Protein AF-A0A9E5YLW3-F1 (afdb_monomer_lite)

Foldseek 3Di:
DDDDDDDDDDDDDDDDDDDDDDDDDDDDDPDDDDDDDPDPPQVQPLDDAKDWAQQDDDPNWTWIWIQGSVQQWIKIKTADPDPDDPVVLVVRVVVLVVQVVCAQPFDDRPPPPATEHEPDDAFQSDFDWDDDPVHTMTMGIGARHWGAGPRYTYGYGDNDHPPDDPD

Sequence (167 aa):
MSKFLGILLTTLLIMLSATARAHPPEKCECQCVDEIEHGPTTPTGEVRGDVTIQFTRYNNKDVELVYNANSGRVSLRVPSEGVLGNTELRFLVSLVQKIVDAGDAKFPLADTGYTIAFQGGYPLWGPTTSLLHDGTFQELMFGERVELTDRTFVVFGGDEPPPFSWY

Secondary structure (DSSP, 8-state):
-----------------------PPPP---------------------S-EEEEEEEETTEEEEEEEETTTTEEEEEEEESSS--HHHHHHHHHHHHHHHHHTTS-EEETTTTEEEEEEESBPP--EEEEEETTEEEEEEEEESEEEEETTEEEEE-BSS--S----

pLDDT: mean 70.32, std 20.63, range [33.41, 93.81]

Structure (mmCIF, N/CA/C/O backbone):
data_AF-A0A9E5YLW3-F1
#
_entry.id   AF-A0A9E5YLW3-F1
#
loop_
_atom_site.group_PDB
_atom_site.id
_atom_site.type_symbol
_atom_site.label_atom_id
_atom_site.label_alt_id
_atom_site.label_comp_id
_atom_site.label_asym_id
_atom_site.label_entity_id
_atom_site.label_seq_id
_atom_site.pdbx_PDB_ins_code
_atom_site.Cartn_x
_atom_site.Cartn_y
_atom_site.Cartn_z
_atom_site.occupancy
_atom_site.B_iso_or_equiv
_atom_site.auth_seq_id
_atom_site.auth_comp_id
_atom_site.auth_asym_id
_atom_site.auth_atom_id
_atom_site.pdbx_PDB_model_num
ATOM 1 N N . MET A 1 1 ? -14.355 -42.449 70.974 1.00 38.78 1 MET A N 1
ATOM 2 C CA . MET A 1 1 ? -14.999 -41.163 70.627 1.00 38.78 1 MET A CA 1
ATOM 3 C C . MET A 1 1 ? -15.356 -41.212 69.142 1.00 38.78 1 MET A C 1
ATOM 5 O O . MET A 1 1 ? -14.510 -41.668 68.392 1.00 38.78 1 MET A O 1
ATOM 9 N N . SER A 1 2 ? -16.602 -40.840 68.794 1.00 40.41 2 SER A N 1
ATOM 10 C CA . SER A 1 2 ? -17.275 -40.811 67.461 1.00 40.41 2 SER A CA 1
ATOM 11 C C . SER A 1 2 ? -17.289 -42.126 66.652 1.00 40.41 2 SER A C 1
ATOM 13 O O . SER A 1 2 ? -16.259 -42.505 66.124 1.00 40.41 2 SER A O 1
ATOM 15 N N . LYS A 1 3 ? -18.323 -42.985 66.565 1.00 42.16 3 LYS A N 1
ATOM 16 C CA . LYS A 1 3 ? -19.797 -42.917 66.370 1.00 42.16 3 LYS A CA 1
ATOM 17 C C . LYS A 1 3 ? -20.296 -42.545 64.945 1.00 42.16 3 LYS A C 1
ATOM 19 O O . LYS A 1 3 ? -20.281 -41.379 64.585 1.00 42.16 3 LYS A O 1
ATOM 24 N N . PHE A 1 4 ? -20.885 -43.576 64.304 1.00 43.06 4 PHE A N 1
ATOM 25 C CA . PHE A 1 4 ? -22.094 -43.645 63.444 1.00 43.06 4 PHE A CA 1
ATOM 26 C C . PHE A 1 4 ? -22.039 -43.566 61.892 1.00 43.06 4 PHE A C 1
ATOM 28 O O . PHE A 1 4 ? -21.614 -42.564 61.345 1.00 43.06 4 PHE A O 1
ATOM 35 N N . LEU A 1 5 ? -22.604 -44.636 61.269 1.00 41.75 5 LEU A N 1
ATOM 36 C CA . LEU A 1 5 ? -23.613 -44.707 60.168 1.00 41.75 5 LEU A CA 1
ATOM 37 C C . LEU A 1 5 ? -23.360 -43.880 58.882 1.00 41.75 5 LEU A C 1
ATOM 39 O O . LEU A 1 5 ? -23.116 -42.694 58.971 1.00 41.75 5 LEU A O 1
ATOM 43 N N . GLY A 1 6 ? -23.509 -44.334 57.635 1.00 35.66 6 GLY A N 1
ATOM 44 C CA . GLY A 1 6 ? -24.231 -45.445 57.020 1.00 35.66 6 GLY A CA 1
ATOM 45 C C . GLY A 1 6 ? -24.855 -44.967 55.685 1.00 35.66 6 GLY A C 1
ATOM 46 O O . GLY A 1 6 ? -25.192 -43.797 55.555 1.00 35.66 6 GLY A O 1
ATOM 47 N N . ILE A 1 7 ? -25.127 -45.928 54.791 1.00 46.91 7 ILE A N 1
ATOM 48 C CA . ILE A 1 7 ? -26.174 -45.949 53.739 1.00 46.91 7 ILE A CA 1
ATOM 49 C C . ILE A 1 7 ? -25.899 -45.291 52.354 1.00 46.91 7 ILE A C 1
ATOM 51 O O . ILE A 1 7 ? -25.444 -44.161 52.243 1.00 46.91 7 ILE A O 1
ATOM 55 N N . LEU A 1 8 ? -26.359 -46.046 51.335 1.00 43.16 8 LEU A N 1
ATOM 56 C CA . LEU A 1 8 ? -26.882 -45.716 49.990 1.00 43.16 8 LEU A CA 1
ATOM 57 C C . LEU A 1 8 ? -25.926 -45.907 48.793 1.00 43.16 8 LEU A C 1
ATOM 59 O O . LEU A 1 8 ? -24.946 -45.193 48.646 1.00 43.16 8 LEU A O 1
ATOM 63 N N . LEU A 1 9 ? -26.107 -46.961 47.969 1.00 38.31 9 LEU A N 1
ATOM 64 C CA . LEU A 1 9 ? -27.042 -47.035 46.814 1.00 38.31 9 LEU A CA 1
ATOM 65 C C . LEU A 1 9 ? -26.874 -45.798 45.909 1.00 38.31 9 LEU A C 1
ATOM 67 O O . LEU A 1 9 ? -27.098 -44.682 46.347 1.00 38.31 9 LEU A O 1
ATOM 71 N N . THR A 1 10 ? -26.575 -45.880 44.612 1.00 47.38 10 THR A N 1
ATOM 72 C CA . THR A 1 10 ? -27.428 -46.484 43.578 1.00 47.38 10 THR A CA 1
ATOM 73 C C . THR A 1 10 ? -26.679 -46.382 42.240 1.00 47.38 10 THR A C 1
ATOM 75 O O . THR A 1 10 ? -26.256 -45.290 41.868 1.00 47.38 10 THR A O 1
ATOM 78 N N . THR A 1 11 ? -26.556 -47.456 41.463 1.00 50.78 11 THR A N 1
ATOM 79 C CA . THR A 1 11 ? -26.372 -47.322 40.005 1.00 50.78 11 THR A CA 1
ATOM 80 C C . THR A 1 11 ? -27.331 -48.294 39.334 1.00 50.78 11 THR A C 1
ATOM 82 O O . THR A 1 11 ? -27.074 -49.484 39.185 1.00 50.78 11 THR A O 1
ATOM 85 N N . LEU A 1 12 ? -28.514 -47.740 39.078 1.00 43.94 12 LEU A N 1
ATOM 86 C CA . LEU A 1 12 ? -29.665 -48.275 38.359 1.00 43.94 12 LEU A CA 1
ATOM 87 C C . LEU A 1 12 ? -29.223 -48.631 36.919 1.00 43.94 12 LEU A C 1
ATOM 89 O O . LEU A 1 12 ? -28.610 -47.800 36.261 1.00 43.94 12 LEU A O 1
ATOM 93 N N . LEU A 1 13 ? -29.227 -49.897 36.497 1.00 41.25 13 LEU A N 1
ATOM 94 C CA . LEU A 1 13 ? -30.329 -50.698 35.941 1.00 41.25 13 LEU A CA 1
ATOM 95 C C . LEU A 1 13 ? -30.922 -50.183 34.602 1.00 41.25 13 LEU A C 1
ATOM 97 O O . LEU A 1 13 ? -31.478 -49.094 34.540 1.00 41.25 13 LEU A O 1
ATOM 101 N N . ILE A 1 14 ? -30.941 -51.113 33.629 1.00 46.16 14 ILE A N 1
ATOM 102 C CA . ILE A 1 14 ? -31.970 -51.356 32.589 1.00 46.16 14 ILE A CA 1
ATOM 103 C C . ILE A 1 14 ? -31.701 -50.821 31.167 1.00 46.16 14 ILE A C 1
ATOM 105 O O . ILE A 1 14 ? -31.934 -49.664 30.850 1.00 46.16 14 ILE A O 1
ATOM 109 N N . MET A 1 15 ? -31.275 -51.772 30.318 1.00 37.31 15 MET A N 1
ATOM 110 C CA . MET A 1 15 ? -31.923 -52.255 29.079 1.00 37.31 15 MET A CA 1
ATOM 111 C C . MET A 1 15 ? -32.583 -51.234 28.132 1.00 37.31 15 MET A C 1
ATOM 113 O O . MET A 1 15 ? -33.511 -50.543 28.526 1.00 37.31 15 MET A O 1
ATOM 117 N N . LEU A 1 16 ? -32.310 -51.350 26.826 1.00 43.78 16 LEU A N 1
ATOM 118 C CA . LEU A 1 16 ? -33.276 -51.953 25.891 1.00 43.78 16 LEU A CA 1
ATOM 119 C C . LEU A 1 16 ? -32.672 -52.155 24.489 1.00 43.78 16 LEU A C 1
ATOM 121 O O . LEU A 1 16 ? -31.980 -51.302 23.944 1.00 43.78 16 LEU A O 1
ATOM 125 N N . SER A 1 17 ? -32.985 -53.318 23.929 1.00 44.12 17 SER A N 1
ATOM 126 C CA . SER A 1 17 ? -32.663 -53.828 22.599 1.00 44.12 17 SER A CA 1
ATOM 127 C C . SER A 1 17 ? -33.247 -52.995 21.453 1.00 44.12 17 SER A C 1
ATOM 129 O O . SER A 1 17 ? -34.388 -52.550 21.544 1.00 44.12 17 SER A O 1
ATOM 131 N N . ALA A 1 18 ? -32.556 -52.940 20.310 1.00 39.25 18 ALA A N 1
ATOM 132 C CA . ALA A 1 18 ? -33.219 -52.791 19.014 1.00 39.25 18 ALA A CA 1
ATOM 133 C C . ALA A 1 18 ? -32.400 -53.434 17.886 1.00 39.25 18 ALA A C 1
ATOM 135 O O . ALA A 1 18 ? -31.252 -53.095 17.617 1.00 39.25 18 ALA A O 1
ATOM 136 N N . THR A 1 19 ? -33.037 -54.410 17.255 1.00 46.84 19 THR A N 1
ATOM 137 C CA . THR A 1 19 ? -32.599 -55.223 16.126 1.00 46.84 19 THR A CA 1
ATOM 138 C C . THR A 1 19 ? -32.592 -54.383 14.846 1.00 46.84 19 THR A C 1
ATOM 140 O O . THR A 1 19 ? -33.643 -53.887 14.447 1.00 46.84 19 THR A O 1
ATOM 143 N N . ALA A 1 20 ? -31.453 -54.264 14.159 1.00 40.12 20 ALA A N 1
ATOM 144 C CA . ALA A 1 20 ? -31.408 -53.724 12.800 1.00 40.12 20 ALA A CA 1
ATOM 145 C C . ALA A 1 20 ? -31.105 -54.852 11.805 1.00 40.12 20 ALA A C 1
ATOM 147 O O . ALA A 1 20 ? -30.048 -55.480 11.819 1.00 40.12 20 ALA A O 1
ATOM 148 N N . ARG A 1 21 ? -32.119 -55.131 10.988 1.00 42.62 21 ARG A N 1
ATOM 149 C CA . ARG A 1 21 ? -32.190 -56.107 9.899 1.00 42.62 21 ARG A CA 1
ATOM 150 C C . ARG A 1 21 ? -31.196 -55.725 8.797 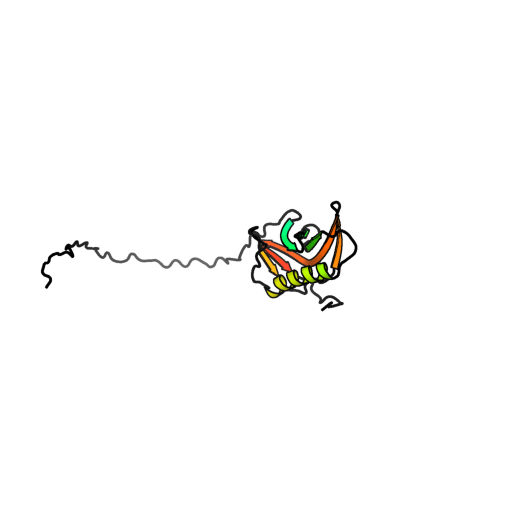1.00 42.62 21 ARG A C 1
ATOM 152 O O . ARG A 1 21 ? -31.266 -54.617 8.279 1.00 42.62 21 ARG A O 1
ATOM 159 N N . ALA A 1 22 ? -30.324 -56.651 8.407 1.00 41.91 22 ALA A N 1
ATOM 160 C CA . ALA A 1 22 ? -29.531 -56.534 7.189 1.00 41.91 22 ALA A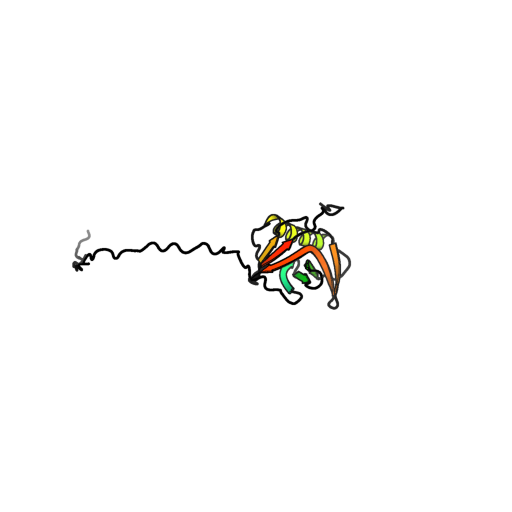 CA 1
ATOM 161 C C . ALA A 1 22 ? -30.412 -56.850 5.965 1.00 41.91 22 ALA A C 1
ATOM 163 O O . ALA A 1 22 ? -31.004 -57.928 5.895 1.00 41.91 22 ALA A O 1
ATOM 164 N N . HIS A 1 23 ? -30.487 -55.918 5.014 1.00 43.53 23 HIS A N 1
ATOM 165 C CA . HIS A 1 23 ? -30.934 -56.154 3.637 1.00 43.53 23 HIS A CA 1
ATOM 166 C C . HIS A 1 23 ? -29.724 -55.992 2.688 1.00 43.53 23 HIS A C 1
ATOM 168 O O . HIS A 1 23 ? -28.854 -55.169 2.974 1.00 43.53 23 HIS A O 1
ATOM 174 N N . PRO A 1 24 ? -29.625 -56.800 1.613 1.00 47.56 24 PRO A N 1
ATOM 175 C CA . PRO A 1 24 ? -28.446 -56.889 0.744 1.00 47.56 24 PRO A CA 1
ATOM 176 C C . PRO A 1 24 ? -28.370 -55.753 -0.301 1.00 47.56 24 PRO A C 1
ATOM 178 O O . PRO A 1 24 ? -29.369 -55.071 -0.523 1.00 47.56 24 PRO A O 1
ATOM 181 N N . PRO A 1 25 ? -27.195 -55.547 -0.937 1.00 46.03 25 PRO A N 1
ATOM 182 C CA . PRO A 1 25 ? -26.890 -54.344 -1.711 1.00 46.03 25 PRO A CA 1
ATOM 183 C C . PRO A 1 25 ? -27.557 -54.328 -3.092 1.00 46.03 25 PRO A C 1
ATOM 185 O O . PRO A 1 25 ? -27.465 -55.294 -3.853 1.00 46.03 25 PRO A O 1
ATOM 188 N N . GLU A 1 26 ? -28.170 -53.195 -3.438 1.00 47.12 26 GLU A N 1
ATOM 189 C CA . GLU A 1 26 ? -28.489 -52.852 -4.823 1.00 47.12 26 GLU A CA 1
ATOM 190 C C . GLU A 1 26 ? -27.206 -52.480 -5.575 1.00 47.12 26 GLU A C 1
ATOM 192 O O . GLU A 1 26 ? -26.294 -51.841 -5.048 1.00 47.12 26 GLU A O 1
ATOM 197 N N . LYS A 1 27 ? -27.129 -52.954 -6.818 1.00 42.22 27 LYS A N 1
ATOM 198 C CA . LYS A 1 27 ? -26.031 -52.734 -7.756 1.00 42.22 27 LYS A CA 1
ATOM 199 C C . LYS A 1 27 ? -25.816 -51.233 -7.980 1.00 42.22 27 LYS A C 1
ATOM 201 O O . LYS A 1 27 ? -26.680 -50.579 -8.551 1.00 42.22 27 LYS A O 1
ATOM 206 N N . CYS A 1 28 ? -24.638 -50.719 -7.631 1.00 36.22 28 CYS A N 1
ATOM 207 C CA . CYS A 1 28 ? -24.139 -49.482 -8.223 1.00 36.22 28 CYS A CA 1
ATOM 208 C C . CYS A 1 28 ? -23.582 -49.817 -9.610 1.00 36.22 28 CYS A C 1
ATOM 210 O O . CYS A 1 28 ? -22.495 -50.383 -9.729 1.00 36.22 28 CYS A O 1
ATOM 212 N N . GLU A 1 29 ? -24.342 -49.507 -10.657 1.00 41.47 29 GLU A N 1
ATOM 213 C CA . GLU A 1 29 ? -23.795 -49.392 -12.005 1.00 41.47 29 GLU A CA 1
ATOM 214 C C . GLU A 1 29 ? -22.787 -48.236 -12.012 1.00 41.47 29 GLU A C 1
ATOM 216 O O . GLU A 1 29 ? -23.129 -47.085 -11.740 1.00 41.47 29 GLU A O 1
ATOM 221 N N . CYS A 1 30 ? -21.518 -48.547 -12.277 1.00 33.41 30 CYS A N 1
ATOM 222 C CA . CYS A 1 30 ? -20.503 -47.544 -12.565 1.00 33.41 30 CYS A CA 1
ATOM 223 C C . CYS A 1 30 ? -20.832 -46.917 -13.920 1.00 33.41 30 CYS A C 1
ATOM 225 O O . CYS A 1 30 ? -20.509 -47.478 -14.966 1.00 33.41 30 CYS A O 1
ATOM 227 N N . GLN A 1 31 ? -21.491 -45.764 -13.898 1.00 37.53 31 GLN A N 1
ATOM 228 C CA . GLN A 1 31 ? -21.606 -44.912 -15.068 1.00 37.53 31 GLN A CA 1
ATOM 229 C C . GLN A 1 31 ? -20.366 -44.015 -15.102 1.00 37.53 31 GLN A C 1
ATOM 231 O O . GLN A 1 31 ? -20.169 -43.176 -14.224 1.00 37.53 31 GLN A O 1
ATOM 236 N N . CYS A 1 32 ? -19.492 -44.252 -16.081 1.00 33.66 32 CYS A N 1
ATOM 237 C CA . CYS A 1 32 ? -18.403 -43.346 -16.419 1.00 33.66 32 CYS A CA 1
ATOM 238 C C . CYS A 1 32 ? -19.034 -42.019 -16.848 1.00 33.66 32 CYS A C 1
ATOM 240 O O . CYS A 1 32 ? -19.696 -41.966 -17.883 1.00 33.66 32 CYS A O 1
ATOM 242 N N . VAL A 1 33 ? -18.895 -40.980 -16.025 1.00 43.62 33 VAL A N 1
ATOM 243 C CA . VAL A 1 33 ? -19.236 -39.617 -16.427 1.00 43.62 33 VAL A CA 1
ATOM 244 C C . VAL A 1 33 ? -17.967 -39.017 -17.000 1.00 43.62 33 VAL A C 1
ATOM 246 O O . VAL A 1 33 ? -16.952 -38.940 -16.306 1.00 43.62 33 VAL A O 1
ATOM 249 N N . ASP A 1 34 ? -18.038 -38.678 -18.281 1.00 41.31 34 ASP A N 1
ATOM 250 C CA . ASP A 1 34 ? -16.959 -38.058 -19.026 1.00 41.31 34 ASP A CA 1
ATOM 251 C C . ASP A 1 34 ? -16.454 -36.790 -18.330 1.00 41.31 34 ASP A C 1
ATOM 253 O O . ASP A 1 34 ? -17.202 -35.965 -17.799 1.00 41.31 34 ASP A O 1
ATOM 257 N N . GLU A 1 35 ? -15.135 -36.690 -18.356 1.00 46.50 35 GLU A N 1
ATOM 258 C CA . GLU A 1 35 ? -14.287 -35.580 -17.972 1.00 46.50 35 GLU A CA 1
ATOM 259 C C . GLU A 1 35 ? -14.758 -34.289 -18.665 1.00 46.50 35 GLU A C 1
ATOM 261 O O . GLU A 1 35 ? -14.492 -34.056 -19.842 1.00 46.50 35 GLU A O 1
ATOM 266 N N . ILE A 1 36 ? -15.490 -33.440 -17.938 1.00 48.50 36 ILE A N 1
ATOM 267 C CA . ILE A 1 36 ? -15.649 -32.031 -18.304 1.00 48.50 36 ILE A CA 1
ATOM 268 C C . ILE A 1 36 ? -14.704 -31.247 -17.405 1.00 48.50 36 ILE A C 1
ATOM 270 O O . ILE A 1 36 ? -14.915 -31.129 -16.192 1.00 48.50 36 ILE A O 1
ATOM 274 N N . GLU A 1 37 ? -13.637 -30.766 -18.039 1.00 40.78 37 GLU A N 1
ATOM 275 C CA . GLU A 1 37 ? -12.611 -29.883 -17.504 1.00 40.78 37 GLU A CA 1
ATOM 276 C C . GLU A 1 37 ? -13.222 -28.822 -16.579 1.00 40.78 37 GLU A C 1
ATOM 278 O O . GLU A 1 37 ? -13.826 -27.840 -17.012 1.00 40.78 37 GLU A O 1
ATOM 283 N N . HIS A 1 38 ? -13.041 -29.014 -15.273 1.00 38.78 38 HIS A N 1
ATOM 284 C CA . HIS A 1 38 ? -13.189 -27.946 -14.297 1.00 38.78 38 HIS A CA 1
ATOM 285 C C . HIS A 1 38 ? -11.983 -27.016 -14.440 1.00 38.78 38 HIS A C 1
ATOM 287 O O . HIS A 1 38 ? -11.029 -27.082 -13.666 1.00 38.78 38 HIS A O 1
ATOM 293 N N . GLY A 1 39 ? -12.021 -26.134 -15.438 1.00 40.62 39 GLY A N 1
ATOM 294 C CA . GLY A 1 39 ? -11.268 -24.894 -15.340 1.00 40.62 39 GLY A CA 1
ATOM 295 C C . GLY A 1 39 ? -11.800 -24.127 -14.124 1.00 40.62 39 GLY A C 1
ATOM 296 O O . GLY A 1 39 ? -13.021 -23.988 -13.998 1.00 40.62 39 GLY A O 1
ATOM 297 N N . PRO A 1 40 ? -10.956 -23.648 -13.195 1.00 41.59 40 PRO A N 1
ATOM 298 C CA . PRO A 1 40 ? -11.425 -22.737 -12.168 1.00 41.59 40 PRO A CA 1
ATOM 299 C C . PRO A 1 40 ? -11.841 -21.438 -12.863 1.00 41.59 40 PRO A C 1
ATOM 301 O O . PRO A 1 40 ? -11.021 -20.564 -13.132 1.00 41.59 40 PRO A O 1
ATOM 304 N N . THR A 1 41 ? -13.127 -21.302 -13.180 1.00 44.34 41 THR A N 1
ATOM 305 C CA . THR A 1 41 ? -13.735 -19.996 -13.436 1.00 44.34 41 THR A CA 1
ATOM 306 C C . THR A 1 41 ? -13.751 -19.257 -12.106 1.00 44.34 41 THR A C 1
ATOM 308 O O . THR A 1 41 ? -14.733 -19.286 -11.367 1.00 44.34 41 THR A O 1
ATOM 311 N N . THR A 1 42 ? -12.617 -18.647 -11.764 1.00 41.47 42 THR A N 1
ATOM 312 C CA . THR A 1 42 ? -12.553 -17.611 -10.740 1.00 41.47 42 THR A CA 1
ATOM 313 C C . THR A 1 42 ? -13.538 -16.525 -11.168 1.00 41.47 42 THR A C 1
ATOM 315 O O . THR A 1 42 ? -13.395 -16.000 -12.275 1.00 41.47 42 THR A O 1
ATOM 318 N N . PRO A 1 43 ? -14.556 -16.181 -10.365 1.00 39.78 43 PRO A N 1
ATOM 319 C CA . PRO A 1 43 ? -15.336 -14.988 -10.626 1.00 39.78 43 PRO A CA 1
ATOM 320 C C . PRO A 1 43 ? -14.415 -13.784 -10.398 1.00 39.78 43 PRO A C 1
ATOM 322 O O . PRO A 1 43 ? -14.263 -13.293 -9.283 1.00 39.78 43 PRO A O 1
ATOM 325 N N . THR A 1 44 ? -13.753 -13.322 -11.458 1.00 45.69 44 THR A N 1
ATOM 326 C CA . THR A 1 44 ? -13.010 -12.061 -11.461 1.00 45.69 44 THR A CA 1
ATOM 327 C C . THR A 1 44 ? -14.046 -10.938 -11.442 1.00 45.69 44 THR A C 1
ATOM 329 O O . THR A 1 44 ? -14.474 -10.428 -12.476 1.00 45.69 44 THR A O 1
ATOM 332 N N . GLY A 1 45 ? -14.562 -10.624 -10.254 1.00 47.59 45 GLY A N 1
ATOM 333 C CA . GLY A 1 45 ? -15.450 -9.490 -10.050 1.00 47.59 45 GLY A CA 1
ATOM 334 C C . GLY A 1 45 ? -14.678 -8.202 -10.306 1.00 47.59 45 GLY A C 1
ATOM 335 O O . GLY A 1 45 ? -13.927 -7.751 -9.449 1.00 47.59 45 GLY A O 1
ATOM 336 N N . GLU A 1 46 ? -14.845 -7.620 -11.491 1.00 47.88 46 GLU A N 1
ATOM 337 C CA . GLU A 1 46 ? -14.258 -6.331 -11.853 1.00 47.88 46 GLU A CA 1
ATOM 338 C C . GLU A 1 46 ? -14.778 -5.249 -10.889 1.00 47.88 46 GLU A C 1
ATOM 340 O O . GLU A 1 46 ? -15.949 -4.857 -10.925 1.00 47.88 46 GLU A O 1
ATOM 345 N N . VAL A 1 47 ? -13.923 -4.784 -9.978 1.00 54.88 47 VAL A N 1
ATOM 346 C CA . VAL A 1 47 ? -14.277 -3.702 -9.059 1.00 54.88 47 VAL A CA 1
ATOM 347 C C . VAL A 1 47 ? -14.252 -2.383 -9.813 1.00 54.88 47 VAL A C 1
ATOM 349 O O . VAL A 1 47 ? -13.208 -1.880 -10.217 1.00 54.88 47 VAL A O 1
ATOM 352 N N . ARG A 1 48 ? -15.446 -1.823 -10.019 1.00 55.75 48 ARG A N 1
ATOM 353 C CA . ARG A 1 48 ? -15.644 -0.543 -10.698 1.00 55.75 48 ARG A CA 1
ATOM 354 C C . ARG A 1 48 ? -15.437 0.610 -9.723 1.00 55.75 48 ARG A C 1
ATOM 356 O O . ARG A 1 48 ? -16.402 1.126 -9.165 1.00 55.75 48 ARG A O 1
ATOM 363 N N . GLY A 1 49 ? -14.185 1.012 -9.538 1.00 76.12 49 GLY A N 1
ATOM 364 C CA . GLY A 1 49 ? -13.833 2.262 -8.865 1.00 76.12 49 GLY A CA 1
ATOM 365 C C . GLY A 1 49 ? -12.732 2.128 -7.824 1.00 76.12 49 GLY A C 1
ATOM 366 O O . GLY A 1 49 ? -12.308 1.031 -7.465 1.00 76.12 49 GLY A O 1
ATOM 367 N N . ASP A 1 50 ? -12.272 3.284 -7.357 1.00 86.25 50 ASP A N 1
ATOM 368 C CA . ASP A 1 50 ? -11.237 3.377 -6.336 1.00 86.25 50 ASP A CA 1
ATOM 369 C C . ASP A 1 50 ? -11.729 2.782 -5.010 1.00 86.25 50 ASP A C 1
ATOM 371 O O . ASP A 1 50 ? -12.890 2.947 -4.621 1.00 86.25 50 ASP A O 1
ATOM 375 N N . VAL A 1 51 ? -10.834 2.105 -4.293 1.00 88.44 51 VAL A N 1
ATOM 376 C CA . VAL A 1 51 ? -11.117 1.538 -2.971 1.00 88.44 51 VAL A CA 1
ATOM 377 C C . VAL A 1 51 ? -10.157 2.142 -1.959 1.00 88.44 51 VAL A C 1
ATOM 379 O O . VAL A 1 51 ? -8.955 2.196 -2.190 1.00 88.44 51 VAL A O 1
ATOM 382 N N . THR A 1 52 ? -10.680 2.606 -0.827 1.00 90.81 52 THR A N 1
ATOM 383 C CA . THR A 1 52 ? -9.881 3.126 0.290 1.00 90.81 52 THR A CA 1
ATOM 384 C C . THR A 1 52 ? -10.269 2.388 1.561 1.00 90.81 52 THR A C 1
ATOM 386 O O . THR A 1 52 ? -11.448 2.320 1.910 1.00 90.81 52 THR A O 1
ATOM 389 N N . ILE A 1 53 ? -9.280 1.807 2.235 1.00 90.75 53 ILE A N 1
ATOM 390 C CA . ILE A 1 53 ? -9.461 0.991 3.435 1.00 90.75 53 ILE A CA 1
ATOM 391 C C . ILE A 1 53 ? -8.559 1.540 4.527 1.00 90.75 53 ILE A C 1
ATOM 393 O O . ILE A 1 53 ? -7.346 1.617 4.349 1.00 90.75 53 ILE A O 1
ATOM 397 N N . GLN A 1 54 ? -9.130 1.862 5.686 1.00 91.38 54 GLN A N 1
ATOM 398 C CA . GLN A 1 54 ? -8.332 2.146 6.873 1.00 91.38 54 GLN A CA 1
ATOM 399 C C . GLN A 1 54 ? -7.620 0.861 7.305 1.00 91.38 54 GLN A C 1
ATOM 401 O O . GLN A 1 54 ? -8.247 -0.098 7.755 1.00 91.38 54 GLN A O 1
ATOM 406 N N . PHE A 1 55 ? -6.303 0.838 7.139 1.00 90.62 55 PHE A N 1
ATOM 407 C CA . PHE A 1 55 ? -5.488 -0.346 7.355 1.00 90.62 55 PHE A CA 1
ATOM 408 C C . PHE A 1 55 ? -4.934 -0.414 8.778 1.00 90.62 55 PHE A C 1
ATOM 410 O O . PHE A 1 55 ? -4.946 -1.466 9.412 1.00 90.62 55 PHE A O 1
ATOM 417 N N . THR A 1 56 ? -4.427 0.701 9.298 1.00 91.88 56 THR A N 1
ATOM 418 C CA . THR A 1 56 ? -3.897 0.773 10.664 1.00 91.88 56 THR A CA 1
ATOM 419 C C . THR A 1 56 ? -3.826 2.225 11.137 1.00 91.88 56 THR A C 1
ATOM 421 O O . THR A 1 56 ? -4.328 3.127 10.465 1.00 91.88 56 THR A O 1
ATOM 424 N N . ARG A 1 57 ? -3.216 2.473 12.299 1.00 91.31 57 ARG A N 1
ATOM 425 C CA . ARG A 1 57 ? -2.921 3.822 12.794 1.00 91.31 57 ARG A CA 1
ATOM 426 C C . ARG A 1 57 ? -1.443 3.973 13.129 1.00 91.31 57 ARG A C 1
ATOM 428 O O . ARG A 1 57 ? -0.825 3.061 13.672 1.00 91.31 57 ARG A O 1
ATOM 435 N N . TYR A 1 58 ? -0.905 5.158 12.871 1.00 88.44 58 TYR A N 1
ATOM 436 C CA . TYR A 1 58 ? 0.450 5.561 13.240 1.00 88.44 58 TYR A CA 1
ATOM 437 C C . TYR A 1 58 ? 0.423 6.978 13.810 1.00 88.44 58 TYR A C 1
ATOM 439 O O . TYR A 1 58 ? -0.075 7.890 13.159 1.00 88.44 58 TYR A O 1
ATOM 447 N N . ASN A 1 59 ? 0.924 7.181 15.033 1.00 89.00 59 ASN A N 1
ATOM 448 C CA . ASN A 1 59 ? 0.906 8.484 15.718 1.00 89.00 59 ASN A CA 1
ATOM 449 C C . ASN A 1 59 ? -0.475 9.178 15.696 1.00 89.00 59 ASN A C 1
ATOM 451 O O . ASN A 1 59 ? -0.575 10.364 15.395 1.00 89.00 59 ASN A O 1
ATOM 455 N N . ASN A 1 60 ? -1.543 8.428 15.998 1.00 87.81 60 ASN A N 1
ATOM 456 C CA . ASN A 1 60 ? -2.947 8.873 15.948 1.00 87.81 60 ASN A CA 1
ATOM 457 C C . ASN A 1 60 ? -3.459 9.303 14.564 1.00 87.81 60 ASN A C 1
ATOM 459 O O . ASN A 1 60 ? -4.531 9.898 14.467 1.00 87.81 60 ASN A O 1
ATOM 463 N N . LYS A 1 61 ? -2.733 8.973 13.497 1.00 88.44 61 LYS A N 1
ATOM 464 C CA . LYS A 1 61 ? -3.148 9.200 12.116 1.00 88.44 61 LYS A CA 1
ATOM 465 C C . LYS A 1 61 ? -3.554 7.890 11.476 1.00 88.44 61 LYS A C 1
ATOM 467 O O . LYS A 1 61 ? -2.922 6.859 11.715 1.00 88.44 61 LYS A O 1
ATOM 472 N N . ASP A 1 62 ? -4.598 7.945 10.667 1.00 90.69 62 ASP A N 1
ATOM 473 C CA . ASP A 1 62 ? -5.073 6.784 9.933 1.00 90.69 62 ASP A CA 1
ATOM 474 C C . ASP A 1 62 ? -4.139 6.491 8.763 1.00 90.69 62 ASP A C 1
ATOM 476 O O . ASP A 1 62 ? -3.709 7.389 8.042 1.00 90.69 62 ASP A O 1
ATOM 480 N N . VAL A 1 63 ? -3.769 5.224 8.635 1.00 91.06 63 VAL A N 1
ATOM 481 C CA . VAL A 1 63 ? -2.976 4.713 7.525 1.00 91.06 63 VAL A CA 1
ATOM 482 C C . VAL A 1 63 ? -3.946 3.983 6.627 1.00 91.06 63 VAL A C 1
ATOM 484 O O . VAL A 1 63 ? -4.607 3.036 7.057 1.00 91.06 63 VAL A O 1
ATOM 487 N N . GLU A 1 64 ? -4.040 4.437 5.393 1.00 92.62 64 GLU A N 1
ATOM 488 C CA . GLU A 1 64 ? -5.023 3.975 4.431 1.00 92.62 64 GLU A CA 1
ATOM 489 C C . GLU A 1 64 ? -4.333 3.156 3.349 1.00 92.62 64 GLU A C 1
ATOM 491 O O . GLU A 1 64 ? -3.298 3.561 2.824 1.00 92.62 64 GLU A O 1
ATOM 496 N N . LEU A 1 65 ? -4.919 2.015 3.004 1.00 92.31 65 LEU A N 1
ATOM 497 C CA . LEU A 1 65 ? -4.626 1.324 1.762 1.00 92.31 65 LEU A CA 1
ATOM 498 C C . LEU A 1 65 ? -5.550 1.874 0.681 1.00 92.31 65 LEU A C 1
ATOM 500 O O . LEU A 1 65 ? -6.771 1.872 0.848 1.00 92.31 65 LEU A O 1
ATOM 504 N N . VAL A 1 66 ? -4.964 2.330 -0.418 1.00 91.50 66 VAL A N 1
ATOM 505 C CA . VAL A 1 66 ? -5.686 2.923 -1.540 1.00 91.50 66 VAL A CA 1
ATOM 506 C C . VAL A 1 66 ? -5.421 2.096 -2.780 1.00 91.50 66 VAL A C 1
ATOM 508 O O . VAL A 1 66 ? -4.275 1.906 -3.170 1.00 91.50 66 VAL A O 1
ATOM 511 N N . TYR A 1 67 ? -6.489 1.625 -3.408 1.00 90.06 67 TYR A N 1
ATOM 512 C CA . TYR A 1 67 ? -6.477 1.074 -4.753 1.00 90.06 67 TYR A CA 1
ATOM 513 C C . TYR A 1 67 ? -7.085 2.099 -5.707 1.00 90.06 67 TYR A C 1
ATOM 515 O O . TYR A 1 67 ? -8.220 2.535 -5.509 1.00 90.06 67 TYR A O 1
ATOM 523 N N . ASN A 1 68 ? -6.330 2.474 -6.737 1.00 87.12 68 ASN A N 1
ATOM 524 C CA . ASN A 1 68 ? -6.779 3.379 -7.783 1.00 87.12 68 ASN A CA 1
ATOM 525 C C . ASN A 1 68 ? -7.119 2.576 -9.044 1.00 87.12 68 ASN A C 1
ATOM 527 O O . ASN A 1 68 ? -6.223 2.067 -9.720 1.00 87.12 68 ASN A O 1
ATOM 531 N N . ALA A 1 69 ? -8.403 2.484 -9.384 1.00 85.50 69 ALA A N 1
ATOM 532 C CA . ALA A 1 69 ? -8.877 1.656 -10.491 1.00 85.50 69 ALA A CA 1
ATOM 533 C C . ALA A 1 69 ? -8.419 2.181 -11.860 1.00 85.50 69 ALA A C 1
ATOM 535 O O . ALA A 1 69 ? -8.191 1.396 -12.775 1.00 85.50 69 ALA A O 1
ATOM 536 N N . ASN A 1 70 ? -8.227 3.498 -11.996 1.00 84.50 70 ASN A N 1
ATOM 537 C CA . ASN A 1 70 ? -7.787 4.111 -13.255 1.00 84.50 70 ASN A CA 1
ATOM 538 C C . ASN A 1 70 ? -6.343 3.742 -13.618 1.00 84.50 70 ASN A C 1
ATOM 540 O O . ASN A 1 70 ? -6.013 3.611 -14.793 1.00 84.50 70 ASN A O 1
ATOM 544 N N . SER A 1 71 ? -5.476 3.617 -12.613 1.00 82.88 71 SER A N 1
ATOM 545 C CA . SER A 1 71 ? -4.061 3.281 -12.800 1.00 82.88 71 SER A CA 1
ATOM 546 C C . SER A 1 71 ? -3.731 1.824 -12.485 1.00 82.88 71 SER A C 1
ATOM 548 O O . SER A 1 71 ? -2.630 1.386 -12.801 1.00 82.88 71 SER A O 1
ATOM 550 N N . GLY A 1 72 ? -4.650 1.084 -11.859 1.00 83.88 72 GLY A N 1
ATOM 551 C CA . GLY A 1 72 ? -4.429 -0.285 -11.389 1.00 83.88 72 GLY A CA 1
ATOM 552 C C . GLY A 1 72 ? -3.500 -0.388 -10.175 1.00 83.88 72 GLY A C 1
ATOM 553 O O . GLY A 1 72 ? -3.145 -1.495 -9.774 1.00 83.88 72 GLY A O 1
ATOM 554 N N . ARG A 1 73 ? -3.107 0.748 -9.591 1.00 86.94 73 ARG A N 1
ATOM 555 C CA . ARG A 1 73 ? -2.056 0.833 -8.573 1.00 86.94 73 ARG A CA 1
ATOM 556 C C . ARG A 1 73 ? -2.613 0.737 -7.165 1.00 86.94 73 ARG A C 1
ATOM 558 O O . ARG A 1 73 ? -3.730 1.182 -6.894 1.00 86.94 73 ARG A O 1
ATOM 565 N N . VAL A 1 74 ? -1.785 0.214 -6.266 1.00 89.56 74 VAL A N 1
ATOM 566 C CA . VAL A 1 74 ? -2.046 0.214 -4.825 1.00 89.56 74 VAL A CA 1
ATOM 567 C C . VAL A 1 74 ? -0.937 0.913 -4.061 1.00 89.56 74 VAL A C 1
ATOM 569 O O . VAL A 1 74 ? 0.257 0.773 -4.360 1.00 89.56 74 VAL A O 1
ATOM 572 N N . SER A 1 75 ? -1.349 1.662 -3.051 1.00 90.88 75 SER A N 1
ATOM 573 C CA . SER A 1 75 ? -0.459 2.391 -2.170 1.00 90.88 75 SER A CA 1
ATOM 574 C C . SER A 1 75 ? -0.931 2.357 -0.724 1.00 90.88 75 SER A C 1
ATOM 576 O O . SER A 1 75 ? -2.103 2.113 -0.428 1.00 90.88 75 SER A O 1
ATOM 578 N N . LEU A 1 76 ? 0.008 2.585 0.191 1.00 91.69 76 LEU A N 1
ATOM 579 C CA . LEU A 1 76 ? -0.300 2.962 1.564 1.00 91.69 76 LEU A CA 1
ATOM 580 C C . LEU A 1 76 ? -0.089 4.458 1.712 1.00 91.69 76 LEU A C 1
ATOM 582 O O . LEU A 1 76 ? 0.958 4.959 1.303 1.00 91.69 76 LEU A O 1
ATOM 586 N N . ARG A 1 77 ? -1.027 5.160 2.344 1.00 89.62 77 ARG A N 1
ATOM 587 C CA . ARG A 1 77 ? -0.878 6.585 2.630 1.00 89.62 77 ARG A CA 1
ATOM 588 C C . ARG A 1 77 ? -1.209 6.956 4.067 1.00 89.62 77 ARG A C 1
ATOM 590 O O . ARG A 1 77 ? -2.017 6.300 4.714 1.00 89.62 77 ARG A O 1
ATOM 597 N N . VAL A 1 78 ? -0.589 8.020 4.566 1.00 88.00 78 VAL A N 1
ATOM 598 C CA . VAL A 1 78 ? -0.849 8.590 5.897 1.00 88.00 78 VAL A CA 1
ATOM 599 C C . VAL A 1 78 ? -0.922 10.123 5.811 1.00 88.00 78 VAL A C 1
ATOM 601 O O . VAL A 1 78 ? -0.098 10.725 5.115 1.00 88.00 78 VAL A O 1
ATOM 604 N N . PRO A 1 79 ? -1.871 10.784 6.502 1.00 85.69 79 PRO A N 1
ATOM 605 C CA . PRO A 1 79 ? -1.962 12.242 6.531 1.00 85.69 79 PRO A CA 1
ATOM 606 C C . PRO A 1 79 ? -0.673 12.932 7.008 1.00 85.69 79 PRO A C 1
ATOM 608 O O . PRO A 1 79 ? -0.048 12.540 8.002 1.00 85.69 79 PRO A O 1
ATOM 611 N N . SER A 1 80 ? -0.288 14.023 6.351 1.00 78.62 80 SER A N 1
ATOM 612 C CA . SER A 1 80 ? 0.905 14.808 6.684 1.00 78.62 80 SER A CA 1
ATOM 613 C C . SER A 1 80 ? 0.613 16.302 6.649 1.00 78.62 80 SER A C 1
ATOM 615 O O . SER A 1 80 ? 0.039 16.809 5.696 1.00 78.62 80 SER A O 1
ATOM 617 N N . GLU A 1 81 ? 1.053 17.035 7.670 1.00 69.75 81 GLU A N 1
ATOM 618 C CA . GLU A 1 81 ? 0.855 18.492 7.756 1.00 69.75 81 GLU A CA 1
ATOM 619 C C . GLU A 1 81 ? 2.007 19.293 7.110 1.00 69.75 81 GLU A C 1
ATOM 621 O O . GLU A 1 81 ? 2.113 20.501 7.298 1.00 69.75 81 GLU A O 1
ATOM 626 N N . GLY A 1 82 ? 2.895 18.651 6.339 1.00 61.31 82 GLY A N 1
ATOM 627 C CA . GLY A 1 82 ? 4.036 19.331 5.719 1.00 61.31 82 GLY A CA 1
ATOM 628 C C . GLY A 1 82 ? 4.969 18.435 4.901 1.00 61.31 82 GLY A C 1
ATOM 629 O O . GLY A 1 82 ? 4.611 17.317 4.514 1.00 61.31 82 GLY A O 1
ATOM 630 N N . VAL A 1 83 ? 6.174 18.957 4.631 1.00 54.66 83 VAL A N 1
ATOM 631 C CA . VAL A 1 83 ? 7.226 18.296 3.841 1.00 54.66 83 VAL A CA 1
ATOM 632 C C . VAL A 1 83 ? 7.787 17.086 4.596 1.00 54.66 83 VAL A C 1
ATOM 634 O O . VAL A 1 83 ? 8.203 17.203 5.744 1.00 54.66 83 VAL A O 1
ATOM 637 N N . LEU A 1 84 ? 7.778 15.947 3.899 1.00 52.84 84 LEU A N 1
ATOM 638 C CA . LEU A 1 84 ? 8.414 14.650 4.169 1.00 52.84 84 LEU A CA 1
ATOM 639 C C . LEU A 1 84 ? 9.244 14.535 5.462 1.00 52.84 84 LEU A C 1
ATOM 641 O O . LEU A 1 84 ? 10.418 14.900 5.508 1.00 52.84 84 LEU A O 1
ATOM 645 N N . GLY A 1 85 ? 8.662 13.896 6.479 1.00 62.62 85 GLY A N 1
ATOM 646 C CA . GLY A 1 85 ? 9.427 13.250 7.538 1.00 62.62 85 GLY A CA 1
ATOM 647 C C . GLY A 1 85 ? 9.895 11.864 7.084 1.00 62.62 85 GLY A C 1
ATOM 648 O O . GLY A 1 85 ? 9.098 11.032 6.659 1.00 62.62 85 GLY A O 1
ATOM 649 N N . ASN A 1 86 ? 11.191 11.570 7.220 1.00 73.38 86 ASN A N 1
ATOM 650 C CA . ASN A 1 86 ? 11.742 10.232 6.938 1.00 73.38 86 ASN A CA 1
ATOM 651 C C . ASN A 1 86 ? 11.149 9.127 7.836 1.00 73.38 86 ASN A C 1
ATOM 653 O O . ASN A 1 86 ? 11.380 7.940 7.608 1.00 73.38 86 ASN A O 1
ATOM 657 N N . THR A 1 87 ? 10.451 9.491 8.910 1.00 81.31 87 THR A N 1
ATOM 658 C CA . THR A 1 87 ? 9.924 8.540 9.890 1.00 81.31 87 THR A CA 1
ATOM 659 C C . THR A 1 87 ? 8.638 7.884 9.393 1.00 81.31 87 THR A C 1
ATOM 661 O O . THR A 1 87 ? 8.541 6.660 9.428 1.00 81.31 87 THR A O 1
ATOM 664 N N . GLU A 1 88 ? 7.690 8.663 8.873 1.00 82.44 88 GLU A N 1
ATOM 665 C CA . GLU A 1 88 ? 6.440 8.172 8.284 1.00 82.44 88 GLU A CA 1
ATOM 666 C C . GLU A 1 88 ? 6.725 7.248 7.102 1.00 82.44 88 GLU A C 1
ATOM 668 O O . GLU A 1 88 ? 6.179 6.150 7.033 1.00 82.44 88 GLU A O 1
ATOM 673 N N . LEU A 1 89 ? 7.642 7.651 6.219 1.00 80.69 89 LEU A N 1
ATOM 674 C CA . LEU A 1 89 ? 8.031 6.828 5.079 1.00 80.69 89 LEU A CA 1
ATOM 675 C C . LEU A 1 89 ? 8.611 5.484 5.536 1.00 80.69 89 LEU A C 1
ATOM 677 O O . LEU A 1 89 ? 8.163 4.441 5.072 1.00 80.69 89 LEU A O 1
ATOM 681 N N . ARG A 1 90 ? 9.544 5.481 6.499 1.00 84.00 90 ARG A N 1
ATOM 682 C CA . ARG A 1 90 ? 10.094 4.235 7.067 1.00 84.00 90 ARG A CA 1
ATOM 683 C C . ARG A 1 90 ? 9.023 3.349 7.699 1.00 84.00 90 ARG A C 1
ATOM 685 O O . ARG A 1 90 ? 9.113 2.126 7.611 1.00 84.00 90 ARG A O 1
ATOM 692 N N . PHE A 1 91 ? 8.010 3.947 8.316 1.00 87.19 91 PHE A N 1
ATOM 693 C CA . PHE A 1 91 ? 6.882 3.199 8.848 1.00 87.19 91 PHE A CA 1
ATOM 694 C C . PHE A 1 91 ? 6.049 2.549 7.730 1.00 87.19 91 PHE A C 1
ATOM 696 O O . PHE A 1 91 ? 5.821 1.340 7.789 1.00 87.19 91 PHE A O 1
ATOM 703 N N . LEU A 1 92 ? 5.658 3.297 6.691 1.00 88.19 92 LEU A N 1
ATOM 704 C CA . LEU A 1 92 ? 4.906 2.757 5.546 1.00 88.19 92 LEU A CA 1
ATOM 705 C C . LEU A 1 92 ? 5.666 1.623 4.856 1.00 88.19 92 LEU A C 1
ATOM 707 O O . LEU A 1 92 ? 5.104 0.564 4.589 1.00 88.19 92 LEU A O 1
ATOM 711 N N . VAL A 1 93 ? 6.965 1.819 4.657 1.00 87.19 93 VAL A N 1
ATOM 712 C CA . VAL A 1 93 ? 7.884 0.801 4.149 1.00 87.19 93 VAL A CA 1
ATOM 713 C C . VAL A 1 93 ? 7.810 -0.476 4.972 1.00 87.19 93 VAL A C 1
ATOM 715 O O . VAL A 1 93 ? 7.674 -1.559 4.414 1.00 87.19 93 VAL A O 1
ATOM 718 N N . SER A 1 94 ? 7.875 -0.365 6.302 1.00 88.44 94 SER A N 1
ATOM 719 C CA . SER A 1 94 ? 7.845 -1.541 7.174 1.00 88.44 94 SER A CA 1
ATOM 720 C C . SER A 1 94 ? 6.527 -2.314 7.076 1.00 88.44 94 SER A C 1
ATOM 722 O O . SER A 1 94 ? 6.510 -3.526 7.279 1.00 88.44 94 SER A O 1
ATOM 724 N N . LEU A 1 95 ? 5.418 -1.635 6.760 1.00 90.56 95 LEU A N 1
ATOM 725 C CA . LEU A 1 95 ? 4.127 -2.277 6.522 1.00 90.56 95 LEU A CA 1
ATOM 726 C C . LEU A 1 95 ? 4.090 -2.984 5.169 1.00 90.56 95 LEU A C 1
ATOM 728 O O . LEU A 1 95 ? 3.663 -4.134 5.111 1.00 90.56 95 LEU A O 1
ATOM 732 N N . VAL A 1 96 ? 4.564 -2.328 4.107 1.00 89.94 96 VAL A N 1
ATOM 733 C CA . VAL A 1 96 ? 4.672 -2.956 2.784 1.00 89.94 96 VAL A CA 1
ATOM 734 C C . VAL A 1 96 ? 5.584 -4.176 2.857 1.00 89.94 96 VAL A C 1
ATOM 736 O O . VAL A 1 96 ? 5.202 -5.230 2.365 1.00 89.94 96 VAL A O 1
ATOM 739 N N . GLN A 1 97 ? 6.722 -4.089 3.551 1.00 89.38 97 GLN A N 1
ATOM 740 C CA . GLN A 1 97 ? 7.625 -5.227 3.716 1.00 89.38 97 GLN A CA 1
ATOM 741 C C . GLN A 1 97 ? 6.926 -6.413 4.387 1.00 89.38 97 GLN A C 1
ATOM 743 O O . GLN A 1 97 ? 7.073 -7.531 3.922 1.00 89.38 97 GLN A O 1
ATOM 748 N N . LYS A 1 98 ? 6.083 -6.189 5.405 1.00 91.06 98 LYS A N 1
ATOM 749 C CA . LYS A 1 98 ? 5.292 -7.272 6.019 1.00 91.06 98 LYS A CA 1
ATOM 750 C C . LYS A 1 98 ? 4.315 -7.928 5.042 1.00 91.06 98 LYS A C 1
ATOM 752 O O . LYS A 1 98 ? 4.108 -9.133 5.129 1.00 91.06 98 LYS A O 1
ATOM 757 N N . ILE A 1 99 ? 3.695 -7.147 4.156 1.00 90.81 99 ILE A N 1
ATOM 758 C CA . ILE A 1 99 ? 2.783 -7.663 3.124 1.00 90.81 99 ILE A CA 1
ATOM 759 C C . ILE A 1 99 ? 3.572 -8.482 2.095 1.00 90.81 99 ILE A C 1
ATOM 761 O O . ILE A 1 99 ? 3.160 -9.580 1.738 1.00 90.81 99 ILE A O 1
ATOM 765 N N . VAL A 1 100 ? 4.723 -7.971 1.659 1.00 89.62 100 VAL A N 1
ATOM 766 C CA . VAL A 1 100 ? 5.616 -8.643 0.706 1.00 89.62 100 VAL A CA 1
ATOM 767 C C . VAL A 1 100 ? 6.184 -9.935 1.298 1.00 89.62 100 VAL A C 1
ATOM 769 O O . VAL A 1 100 ? 6.156 -10.965 0.634 1.00 89.62 100 VAL A O 1
ATOM 772 N N . ASP A 1 101 ? 6.626 -9.911 2.557 1.00 90.38 101 ASP A N 1
ATOM 773 C CA . ASP A 1 101 ? 7.154 -11.079 3.275 1.00 90.38 101 ASP A CA 1
ATOM 774 C C . ASP A 1 101 ? 6.081 -12.149 3.518 1.00 90.38 101 ASP A C 1
ATOM 776 O O . ASP A 1 101 ? 6.396 -13.337 3.589 1.00 90.38 101 ASP A O 1
ATOM 780 N N . ALA A 1 102 ? 4.811 -11.747 3.650 1.00 89.56 102 ALA A N 1
ATOM 781 C CA . ALA A 1 102 ? 3.691 -12.683 3.713 1.00 89.56 102 ALA A CA 1
ATOM 782 C C . ALA A 1 102 ? 3.459 -13.392 2.365 1.00 89.56 102 ALA A C 1
ATOM 784 O O . ALA A 1 102 ? 2.977 -14.527 2.346 1.00 89.56 102 ALA A O 1
ATOM 785 N N . GLY A 1 103 ? 3.831 -12.753 1.251 1.00 87.44 103 GLY A N 1
ATOM 786 C CA . GLY A 1 103 ? 3.717 -13.303 -0.095 1.00 87.44 103 GLY A CA 1
ATOM 787 C C . GLY A 1 103 ? 2.276 -13.686 -0.442 1.00 87.44 103 GLY A C 1
ATOM 788 O O . GLY A 1 103 ? 1.346 -12.888 -0.298 1.00 87.44 103 GLY A O 1
ATOM 789 N N . ASP A 1 104 ? 2.085 -14.944 -0.843 1.00 86.94 104 ASP A N 1
ATOM 790 C CA . ASP A 1 104 ? 0.770 -15.516 -1.163 1.00 86.94 104 ASP A CA 1
ATOM 791 C C . ASP A 1 104 ? -0.136 -15.709 0.065 1.00 86.94 104 ASP A C 1
ATOM 793 O O . ASP A 1 104 ? -1.336 -15.974 -0.077 1.00 86.94 104 ASP A O 1
ATOM 797 N N . ALA A 1 105 ? 0.402 -15.589 1.284 1.00 87.38 105 ALA A N 1
ATOM 798 C CA . ALA A 1 105 ? -0.419 -15.629 2.481 1.00 87.38 105 ALA A CA 1
ATOM 799 C C . ALA A 1 105 ? -1.299 -14.373 2.539 1.00 87.38 105 ALA A C 1
ATOM 801 O O . ALA A 1 105 ? -0.815 -13.243 2.574 1.00 87.38 105 ALA A O 1
ATOM 802 N N . LYS A 1 106 ? -2.619 -14.577 2.592 1.00 88.56 106 LYS A N 1
ATOM 803 C CA . LYS A 1 106 ? -3.598 -13.494 2.728 1.00 88.56 106 LYS A CA 1
ATOM 804 C C . LYS A 1 106 ? -3.381 -12.744 4.047 1.00 88.56 106 LYS A C 1
ATOM 806 O O . LYS A 1 106 ? -3.736 -13.238 5.117 1.00 88.56 106 LYS A O 1
ATOM 811 N N . PHE A 1 107 ? -2.833 -11.539 3.964 1.00 90.31 107 PHE A N 1
ATOM 812 C CA . PHE A 1 107 ? -2.646 -10.624 5.078 1.00 90.31 107 PHE A CA 1
ATOM 813 C C . PHE A 1 107 ? -3.955 -9.861 5.357 1.00 90.31 107 PHE A C 1
ATOM 815 O O . PHE A 1 107 ? -4.510 -9.249 4.444 1.00 90.31 107 PHE A O 1
ATOM 822 N N . PRO A 1 108 ? -4.492 -9.875 6.587 1.00 90.75 108 PRO A N 1
ATOM 823 C CA . PRO A 1 108 ? -5.744 -9.188 6.898 1.00 90.75 108 PRO A CA 1
ATOM 824 C C . PRO A 1 108 ? -5.585 -7.661 6.903 1.00 90.75 108 PRO A C 1
ATOM 826 O O . PRO A 1 108 ? -4.659 -7.117 7.509 1.00 90.75 1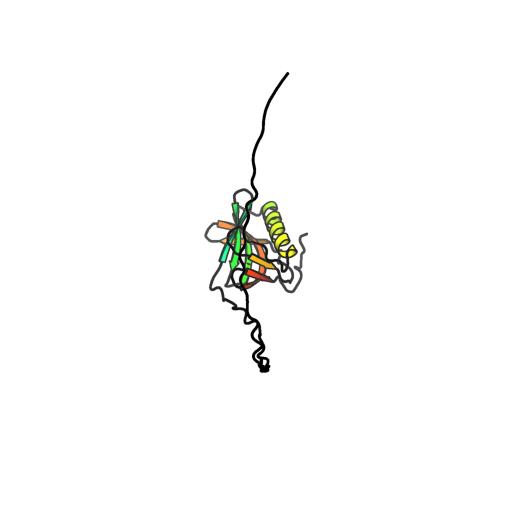08 PRO A O 1
ATOM 829 N N . LEU A 1 109 ? -6.520 -6.955 6.262 1.00 88.69 109 LEU A N 1
ATOM 830 C CA . LEU A 1 109 ? -6.600 -5.493 6.278 1.00 88.69 109 LEU A CA 1
ATOM 831 C C . LEU A 1 109 ? -7.502 -5.033 7.429 1.00 88.69 109 LEU A C 1
ATOM 833 O O . LEU A 1 109 ? -8.694 -4.774 7.238 1.00 88.69 109 LEU A O 1
ATOM 837 N N . ALA A 1 110 ? -6.923 -4.948 8.629 1.00 82.50 110 ALA A N 1
ATOM 838 C CA . ALA A 1 110 ? -7.645 -4.649 9.870 1.00 82.50 110 ALA A CA 1
ATOM 839 C C . ALA A 1 110 ? -8.873 -5.570 10.064 1.00 82.50 110 ALA A C 1
ATOM 841 O O . ALA A 1 110 ? -8.869 -6.722 9.632 1.00 82.50 110 ALA A O 1
ATOM 842 N N . ASP A 1 111 ? -9.939 -5.050 10.678 1.00 83.69 111 ASP A N 1
ATOM 843 C CA . ASP A 1 111 ? -11.200 -5.767 10.915 1.00 83.69 111 ASP A CA 1
ATOM 844 C C . ASP A 1 111 ? -12.218 -5.575 9.773 1.00 83.69 111 ASP A C 1
ATOM 846 O O . ASP A 1 111 ? -13.420 -5.780 9.940 1.00 83.69 111 ASP A O 1
ATOM 850 N N . THR A 1 112 ? -11.762 -5.161 8.586 1.00 84.56 112 THR A N 1
ATOM 851 C CA . THR A 1 112 ? -12.654 -4.821 7.459 1.00 84.56 112 THR A CA 1
ATOM 852 C C . THR A 1 112 ? -13.187 -6.041 6.705 1.00 84.56 112 THR A C 1
ATOM 854 O O . THR A 1 112 ? -14.090 -5.927 5.873 1.00 84.56 112 THR A O 1
ATOM 857 N N . GLY A 1 113 ? -12.624 -7.221 6.975 1.00 85.88 113 GLY A N 1
ATOM 858 C CA . GLY A 1 113 ? -12.907 -8.450 6.236 1.00 85.88 113 GLY A CA 1
ATOM 859 C C . GLY A 1 113 ? -12.293 -8.487 4.833 1.00 85.88 113 GLY A C 1
ATOM 860 O O . GLY A 1 113 ? -12.608 -9.404 4.077 1.00 85.88 113 GLY A O 1
ATOM 861 N N . TYR A 1 114 ? -11.446 -7.513 4.478 1.00 90.38 114 TYR A N 1
ATOM 862 C CA . TYR A 1 114 ? -10.585 -7.579 3.301 1.00 90.38 114 TYR A CA 1
ATOM 863 C C . TYR A 1 114 ? -9.231 -8.189 3.653 1.00 90.38 114 TYR A C 1
ATOM 865 O O . TYR A 1 114 ? -8.735 -8.065 4.775 1.00 90.38 114 TYR A O 1
ATOM 873 N N . THR A 1 115 ? -8.607 -8.811 2.663 1.00 93.25 115 THR A N 1
ATOM 874 C CA . THR A 1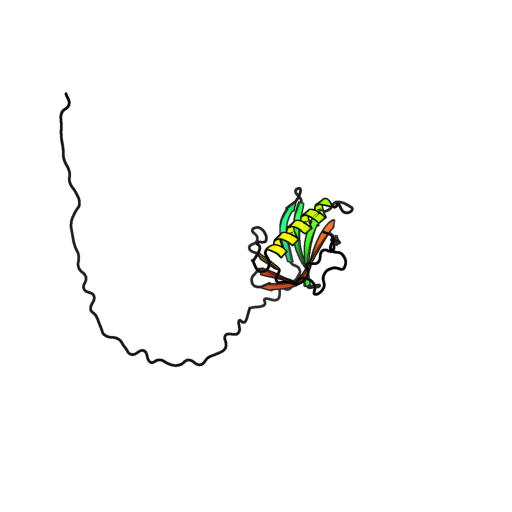 115 ? -7.236 -9.314 2.764 1.00 93.25 115 THR A CA 1
ATOM 875 C C . THR A 1 115 ? -6.401 -8.828 1.592 1.00 93.25 115 THR A C 1
ATOM 877 O O . THR A 1 115 ?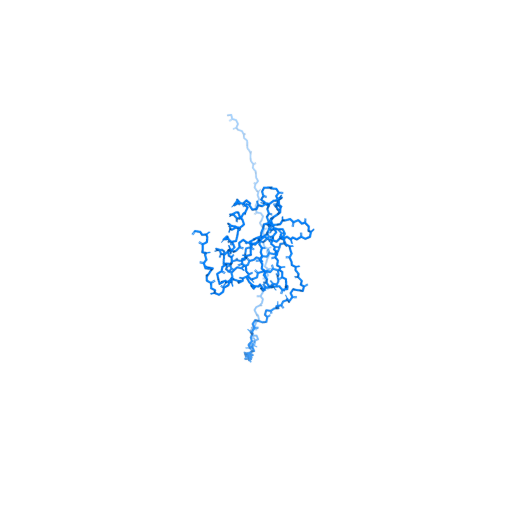 -6.947 -8.519 0.536 1.00 93.25 115 THR A O 1
ATOM 880 N N . ILE A 1 116 ? -5.087 -8.810 1.750 1.00 93.38 116 ILE A N 1
ATOM 881 C CA . ILE A 1 116 ? -4.123 -8.513 0.696 1.00 93.38 116 ILE A CA 1
ATOM 882 C C . ILE A 1 116 ? -3.107 -9.649 0.585 1.00 93.38 116 ILE A C 1
ATOM 884 O O . ILE A 1 116 ? -2.687 -10.195 1.598 1.00 93.38 116 ILE A O 1
ATOM 888 N N . ALA A 1 117 ? -2.725 -10.020 -0.627 1.00 93.81 117 ALA A N 1
ATOM 889 C CA . ALA A 1 117 ? -1.638 -10.955 -0.901 1.00 93.81 117 ALA A CA 1
ATOM 890 C C . ALA A 1 117 ? -0.713 -10.332 -1.947 1.00 93.81 117 ALA A C 1
ATOM 892 O O . ALA A 1 117 ? -1.194 -9.667 -2.867 1.00 93.81 117 ALA A O 1
ATOM 893 N N . PHE A 1 118 ? 0.594 -10.539 -1.811 1.00 92.50 118 PHE A N 1
ATOM 894 C CA . PHE A 1 118 ? 1.593 -10.049 -2.756 1.00 92.50 118 PHE A CA 1
ATOM 895 C C . PHE A 1 118 ? 2.204 -11.238 -3.497 1.00 92.50 118 PHE A C 1
ATOM 897 O O . PHE A 1 118 ? 2.980 -11.995 -2.925 1.00 92.50 118 PHE A O 1
ATOM 904 N N . GLN A 1 119 ? 1.835 -11.422 -4.764 1.00 91.06 119 GLN A N 1
ATOM 905 C CA . GLN A 1 119 ? 2.106 -12.672 -5.490 1.00 91.06 119 GLN A CA 1
ATOM 906 C C . GLN A 1 119 ? 3.369 -12.642 -6.360 1.00 91.06 119 GLN A C 1
ATOM 908 O O . GLN A 1 119 ? 3.672 -13.613 -7.051 1.00 91.06 119 GLN A O 1
ATOM 913 N N . GLY A 1 120 ? 4.122 -11.540 -6.351 1.00 84.62 120 GLY A N 1
ATOM 914 C CA . GLY A 1 120 ? 5.419 -11.473 -7.020 1.00 84.62 120 GLY A CA 1
ATOM 915 C C . GLY A 1 120 ? 5.714 -10.140 -7.692 1.00 84.62 120 GLY A C 1
ATOM 916 O O . GLY A 1 120 ? 4.969 -9.168 -7.563 1.00 84.62 120 GLY A O 1
ATOM 917 N N . GLY A 1 121 ? 6.838 -10.117 -8.408 1.00 85.31 121 GLY A N 1
ATOM 918 C CA . GLY A 1 121 ? 7.453 -8.894 -8.915 1.00 85.31 121 GLY A CA 1
ATOM 919 C C . GLY A 1 121 ? 8.233 -8.147 -7.832 1.00 85.31 121 GLY A C 1
ATOM 920 O O . GLY A 1 121 ? 8.307 -8.568 -6.674 1.00 85.31 121 GLY A O 1
ATOM 921 N N . TYR A 1 122 ? 8.827 -7.025 -8.216 1.00 83.19 122 TYR A N 1
ATOM 922 C CA . TYR A 1 122 ? 9.536 -6.143 -7.301 1.00 83.19 122 TYR A CA 1
ATOM 923 C C . TYR A 1 122 ? 8.561 -5.113 -6.736 1.00 83.19 122 TYR A C 1
ATOM 925 O O . TYR A 1 122 ? 7.946 -4.373 -7.510 1.00 83.19 122 TYR A O 1
ATOM 933 N N . PRO A 1 123 ? 8.392 -5.034 -5.404 1.00 80.75 123 PRO A N 1
ATOM 934 C CA . PRO A 1 123 ? 7.570 -3.992 -4.820 1.00 80.75 123 PRO A CA 1
ATOM 935 C C . PRO A 1 123 ? 8.113 -2.637 -5.253 1.00 80.75 123 PRO A C 1
ATOM 937 O O . PRO A 1 123 ? 9.327 -2.403 -5.263 1.00 80.75 123 PRO A O 1
ATOM 940 N N . LEU A 1 124 ? 7.206 -1.738 -5.610 1.00 78.19 124 LEU A N 1
ATOM 941 C CA . LEU A 1 124 ? 7.602 -0.361 -5.822 1.00 78.19 124 LEU A CA 1
ATOM 942 C C . LEU A 1 124 ? 7.989 0.228 -4.457 1.00 78.19 124 LEU A C 1
ATOM 944 O O . LEU A 1 124 ? 7.258 0.116 -3.479 1.00 78.19 124 LEU A O 1
ATOM 948 N N . TRP A 1 125 ? 9.176 0.820 -4.377 1.00 71.25 125 TRP A N 1
ATOM 949 C CA . TRP A 1 125 ? 9.674 1.479 -3.161 1.00 71.25 125 TRP A CA 1
ATOM 950 C C . TRP A 1 125 ? 9.769 2.996 -3.340 1.00 71.25 125 TRP A C 1
ATOM 952 O O . TRP A 1 125 ? 10.531 3.676 -2.656 1.00 71.25 125 TRP A O 1
ATOM 962 N N . GLY A 1 126 ? 9.020 3.532 -4.303 1.00 60.38 126 GLY A N 1
ATOM 963 C CA . GLY A 1 126 ? 9.029 4.949 -4.628 1.00 60.38 126 GLY A CA 1
ATOM 964 C C . GLY A 1 126 ? 8.156 5.735 -3.651 1.00 60.38 126 GLY A C 1
ATOM 965 O O . GLY A 1 126 ? 6.933 5.578 -3.715 1.00 60.38 126 GLY A O 1
ATOM 966 N N . PRO A 1 127 ? 8.718 6.599 -2.781 1.00 56.72 127 PRO A N 1
ATOM 967 C CA . PRO A 1 127 ? 7.901 7.587 -2.094 1.00 56.72 127 PRO A CA 1
ATOM 968 C C . PRO A 1 127 ? 7.236 8.466 -3.151 1.00 56.72 127 PRO A C 1
ATOM 970 O O . PRO A 1 127 ? 7.914 9.084 -3.974 1.00 56.72 127 PRO A O 1
ATOM 973 N N . THR A 1 128 ? 5.913 8.523 -3.131 1.00 57.50 128 THR A N 1
ATOM 974 C CA . THR A 1 128 ? 5.159 9.507 -3.896 1.00 57.50 128 THR A CA 1
ATOM 975 C C . THR A 1 128 ? 4.476 10.433 -2.905 1.00 57.50 128 THR A C 1
ATOM 977 O O . THR A 1 128 ? 3.955 10.018 -1.874 1.00 57.50 128 THR A O 1
ATOM 980 N N . THR A 1 129 ? 4.521 11.728 -3.170 1.00 52.84 129 THR A N 1
ATOM 981 C CA . THR A 1 129 ? 3.680 12.678 -2.447 1.00 52.84 129 THR A CA 1
ATOM 982 C C . THR A 1 129 ? 2.454 12.914 -3.305 1.00 52.84 129 THR A C 1
ATOM 984 O O . THR A 1 129 ? 2.569 13.533 -4.366 1.00 52.84 129 THR A O 1
ATOM 987 N N . SER A 1 130 ? 1.290 12.436 -2.872 1.00 55.09 130 SER A N 1
ATOM 988 C CA . SER A 1 130 ? 0.027 12.848 -3.473 1.00 55.09 130 SER A CA 1
ATOM 989 C C . SER A 1 130 ? -0.500 14.085 -2.750 1.00 55.09 130 SER A C 1
ATOM 991 O O . SER A 1 130 ? -0.720 14.103 -1.537 1.00 55.09 130 SER A O 1
ATOM 993 N N . LEU A 1 131 ? -0.669 15.160 -3.521 1.00 52.50 131 LEU A N 1
ATOM 994 C CA . LEU A 1 131 ? -1.507 16.286 -3.130 1.00 52.50 131 LEU A CA 1
ATOM 995 C C . LEU A 1 131 ? -2.925 15.937 -3.570 1.00 52.50 131 LEU A C 1
ATOM 997 O O . LEU A 1 131 ? -3.221 15.944 -4.766 1.00 52.50 131 LEU A O 1
ATOM 1001 N N . LEU A 1 132 ? -3.778 15.592 -2.614 1.00 56.25 132 LEU A N 1
ATOM 1002 C CA . LEU A 1 132 ? -5.195 15.366 -2.864 1.00 56.25 132 LEU A CA 1
ATOM 1003 C C . LEU A 1 132 ? -5.995 16.574 -2.376 1.00 56.25 132 LEU A C 1
ATOM 1005 O O . LEU A 1 132 ? -5.497 17.430 -1.645 1.00 56.25 132 LEU A O 1
ATOM 1009 N N . HIS A 1 133 ? -7.234 16.691 -2.850 1.00 44.06 133 HIS A N 1
ATOM 1010 C CA . HIS A 1 133 ? -8.091 17.854 -2.594 1.00 44.06 133 HIS A CA 1
ATOM 1011 C C . HIS A 1 133 ? -8.379 18.087 -1.094 1.00 44.06 133 HIS A C 1
ATOM 1013 O O . HIS A 1 133 ? -8.736 19.192 -0.696 1.00 44.06 133 HIS A O 1
ATOM 1019 N N . ASP A 1 134 ? -8.199 17.055 -0.273 1.00 55.81 134 ASP A N 1
ATOM 1020 C CA . ASP A 1 134 ? -8.449 16.975 1.165 1.00 55.81 134 ASP A CA 1
ATOM 1021 C C . ASP A 1 134 ? -7.193 17.139 2.042 1.00 55.81 134 ASP A C 1
ATOM 1023 O O . ASP A 1 134 ? -7.313 17.217 3.265 1.00 55.81 134 ASP A O 1
ATOM 1027 N N . GLY A 1 135 ? -5.997 17.246 1.455 1.00 62.75 135 GLY A N 1
ATOM 1028 C CA . GLY A 1 135 ? -4.763 17.490 2.200 1.00 62.75 135 GLY A CA 1
ATOM 1029 C C . GLY A 1 135 ? -3.519 16.857 1.583 1.00 62.75 135 GLY A C 1
ATOM 1030 O O . GLY A 1 135 ? -3.541 16.261 0.505 1.00 62.75 135 GLY A O 1
ATOM 1031 N N . THR A 1 136 ? -2.397 17.000 2.288 1.00 73.25 136 THR A N 1
ATOM 1032 C CA . THR A 1 136 ? -1.129 16.373 1.900 1.00 73.25 136 THR A CA 1
ATOM 1033 C C . THR A 1 136 ? -1.045 14.981 2.515 1.00 73.25 136 THR A C 1
ATOM 1035 O O . THR A 1 136 ? -1.153 14.825 3.734 1.00 73.25 136 THR A O 1
ATOM 1038 N N . PHE A 1 137 ? -0.790 13.969 1.691 1.00 78.88 137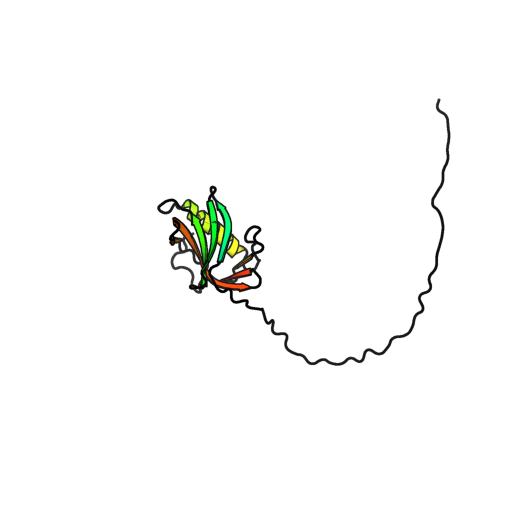 PHE A N 1
ATOM 1039 C CA . PHE A 1 137 ? -0.544 12.606 2.150 1.00 78.88 137 PHE A CA 1
ATOM 1040 C C . PHE A 1 137 ? 0.898 12.190 1.865 1.00 78.88 137 PHE A C 1
ATOM 1042 O O . PHE A 1 137 ? 1.495 12.572 0.857 1.00 78.88 137 PHE A O 1
ATOM 1049 N N . GLN A 1 138 ? 1.459 11.394 2.774 1.00 80.81 138 GLN A N 1
ATOM 1050 C CA . GLN A 1 138 ? 2.648 10.600 2.488 1.00 80.81 138 GLN A CA 1
ATOM 1051 C C . GLN A 1 138 ? 2.205 9.271 1.930 1.00 80.81 138 GLN A C 1
ATOM 1053 O O . GLN A 1 138 ? 1.472 8.571 2.619 1.00 80.81 138 GLN A O 1
ATOM 1058 N N . GLU A 1 139 ? 2.641 8.936 0.723 1.00 84.19 139 GLU A N 1
ATOM 1059 C CA . GLU A 1 139 ? 2.194 7.747 0.020 1.00 84.19 139 GLU A CA 1
ATOM 1060 C C . GLU A 1 139 ? 3.389 6.886 -0.405 1.00 84.19 139 GLU A C 1
ATOM 1062 O O . GLU A 1 139 ? 4.403 7.358 -0.920 1.00 84.19 139 GLU A O 1
ATOM 1067 N N . LEU A 1 140 ? 3.263 5.586 -0.173 1.00 86.44 140 LEU A N 1
ATOM 1068 C CA . LEU A 1 140 ? 4.175 4.575 -0.673 1.00 86.44 140 LEU A CA 1
ATOM 1069 C C . LEU A 1 140 ? 3.384 3.669 -1.603 1.00 86.44 140 LEU A C 1
ATOM 1071 O O . LEU A 1 140 ? 2.582 2.844 -1.161 1.00 86.44 140 LEU A O 1
ATOM 1075 N N . MET A 1 141 ? 3.600 3.855 -2.897 1.00 87.62 141 MET A N 1
ATOM 1076 C CA . MET A 1 141 ? 3.094 2.947 -3.915 1.00 87.62 141 MET A CA 1
ATOM 1077 C C . MET A 1 141 ? 3.930 1.682 -3.894 1.00 87.62 141 MET A C 1
ATOM 1079 O O . MET A 1 141 ? 5.149 1.797 -3.872 1.00 87.62 141 MET A O 1
ATOM 1083 N N . PHE A 1 142 ? 3.289 0.514 -3.927 1.00 88.19 142 PHE A N 1
ATOM 1084 C CA . PHE A 1 142 ? 4.000 -0.766 -3.847 1.00 88.19 142 PHE A CA 1
ATOM 1085 C C . PHE A 1 142 ? 3.530 -1.830 -4.842 1.00 88.19 142 PHE A C 1
ATOM 1087 O O . PHE A 1 142 ? 4.229 -2.825 -5.018 1.00 88.19 142 PHE A O 1
ATOM 1094 N N . GLY A 1 143 ? 2.403 -1.618 -5.528 1.00 88.94 143 GLY A N 1
ATOM 1095 C CA . GLY A 1 143 ? 1.931 -2.507 -6.588 1.00 88.94 143 GLY A CA 1
ATOM 1096 C C . GLY A 1 143 ? 1.473 -1.747 -7.826 1.00 88.94 143 GLY A C 1
ATOM 1097 O O . GLY A 1 143 ? 0.862 -0.680 -7.719 1.00 88.94 143 GLY A O 1
ATOM 1098 N N . GLU A 1 144 ? 1.764 -2.315 -8.994 1.00 87.00 144 GLU A N 1
ATOM 1099 C CA . GLU A 1 144 ? 1.411 -1.755 -10.308 1.00 87.00 144 GLU A CA 1
ATOM 1100 C C . GLU A 1 144 ? 0.139 -2.354 -10.883 1.00 87.00 144 GLU A C 1
ATOM 1102 O O . GLU A 1 144 ? -0.535 -1.729 -11.702 1.00 87.00 144 GLU A O 1
ATOM 1107 N N . ARG A 1 145 ? -0.184 -3.566 -10.441 1.00 87.81 145 ARG A N 1
ATOM 1108 C CA . ARG A 1 145 ? -1.358 -4.295 -10.877 1.00 87.81 145 ARG A CA 1
ATOM 1109 C C . ARG A 1 145 ? -1.999 -4.961 -9.683 1.00 87.81 145 ARG A C 1
ATOM 1111 O O . ARG A 1 145 ? -1.325 -5.567 -8.848 1.00 87.81 145 ARG A O 1
ATOM 1118 N N . VAL A 1 146 ? -3.316 -4.861 -9.635 1.00 88.94 146 VAL A N 1
ATOM 1119 C CA . VAL A 1 146 ? -4.123 -5.471 -8.593 1.00 88.94 146 VAL A CA 1
ATOM 1120 C C . VAL A 1 146 ? -5.288 -6.199 -9.225 1.00 88.94 146 VAL A C 1
ATOM 1122 O O . VAL A 1 146 ? -6.017 -5.632 -10.036 1.00 88.94 146 VAL A O 1
ATOM 1125 N N . GLU A 1 147 ? -5.478 -7.443 -8.815 1.00 89.25 147 GLU A N 1
ATOM 1126 C CA . GLU A 1 147 ? -6.701 -8.191 -9.066 1.00 89.25 147 GLU A CA 1
ATOM 1127 C C . GLU A 1 147 ? -7.493 -8.252 -7.764 1.00 89.25 147 GLU A C 1
ATOM 1129 O O . GLU A 1 147 ? -6.962 -8.617 -6.716 1.00 89.25 147 GLU A O 1
ATOM 1134 N N . LEU A 1 148 ? -8.769 -7.882 -7.804 1.00 83.75 148 LEU A N 1
ATOM 1135 C CA . LEU A 1 148 ? -9.632 -7.940 -6.632 1.00 83.75 148 LEU A CA 1
ATOM 1136 C C . LEU A 1 148 ? -10.602 -9.111 -6.787 1.00 83.75 148 LEU A C 1
ATOM 1138 O O . LEU A 1 148 ? -11.447 -9.109 -7.674 1.00 83.75 148 LEU A O 1
ATOM 1142 N N . THR A 1 149 ? -10.468 -10.117 -5.922 1.00 82.44 149 THR A N 1
ATOM 1143 C CA . THR A 1 149 ? -11.299 -11.336 -5.944 1.00 82.44 149 THR A CA 1
ATOM 1144 C C . THR A 1 149 ? -11.919 -11.559 -4.574 1.00 82.44 149 THR A C 1
ATOM 1146 O O . THR A 1 149 ? -11.183 -11.719 -3.603 1.00 82.44 149 THR A O 1
ATOM 1149 N N . ASP A 1 150 ? -13.251 -11.561 -4.467 1.00 78.56 150 ASP A N 1
ATOM 1150 C CA . ASP A 1 150 ? -13.991 -11.897 -3.236 1.00 78.56 150 ASP A CA 1
ATOM 1151 C C . ASP A 1 150 ? -13.425 -11.240 -1.956 1.00 78.56 150 ASP A C 1
ATOM 1153 O O . ASP A 1 150 ? -13.326 -11.874 -0.906 1.00 78.56 150 ASP A O 1
ATOM 1157 N N . ARG A 1 151 ? -13.039 -9.952 -2.044 1.00 86.62 151 ARG A N 1
ATOM 1158 C CA . ARG A 1 151 ? -12.399 -9.132 -0.980 1.00 86.62 151 ARG A CA 1
ATOM 1159 C C . ARG A 1 151 ? -10.909 -9.383 -0.720 1.00 86.62 151 ARG A C 1
ATOM 1161 O O . ARG A 1 151 ? -10.363 -8.923 0.281 1.00 86.62 151 ARG A O 1
ATOM 1168 N N . THR A 1 152 ? -10.230 -10.074 -1.622 1.00 90.44 152 THR A N 1
ATOM 1169 C CA . THR A 1 152 ? -8.774 -10.226 -1.617 1.00 90.44 152 THR A CA 1
ATOM 1170 C C . THR A 1 152 ? -8.156 -9.313 -2.668 1.00 90.44 152 THR A C 1
ATOM 1172 O O . THR A 1 152 ? -8.418 -9.498 -3.852 1.00 90.44 152 THR A O 1
ATOM 1175 N N . PHE A 1 153 ? -7.322 -8.365 -2.244 1.00 91.69 153 PHE A N 1
ATOM 1176 C CA . PHE A 1 153 ? -6.417 -7.638 -3.129 1.00 91.69 153 PHE A CA 1
ATOM 1177 C C . PHE A 1 153 ? -5.225 -8.535 -3.436 1.00 91.69 153 PHE A C 1
ATOM 1179 O O . PHE A 1 153 ? -4.418 -8.826 -2.557 1.00 91.69 153 PHE A O 1
ATOM 1186 N N . VAL A 1 154 ? -5.123 -8.989 -4.672 1.00 93.56 154 VAL A N 1
ATOM 1187 C CA . VAL A 1 154 ? -3.978 -9.736 -5.176 1.00 93.56 154 VAL A CA 1
ATOM 1188 C C . VAL A 1 154 ? -3.076 -8.742 -5.887 1.00 93.56 154 VAL A C 1
ATOM 1190 O O . VAL A 1 154 ? -3.450 -8.191 -6.919 1.00 93.56 154 VAL A O 1
ATOM 1193 N N . VAL A 1 155 ? -1.924 -8.455 -5.294 1.00 92.31 155 VAL A N 1
ATOM 1194 C CA . VAL A 1 155 ? -1.035 -7.369 -5.702 1.00 92.31 155 VAL A CA 1
ATOM 1195 C C . VAL A 1 155 ? 0.207 -7.926 -6.375 1.00 92.31 155 VAL A C 1
ATOM 1197 O O . VAL A 1 155 ? 0.832 -8.863 -5.874 1.00 92.31 155 VAL A O 1
ATOM 1200 N N . PHE A 1 156 ? 0.583 -7.297 -7.483 1.00 91.31 156 PHE A N 1
ATOM 1201 C CA . PHE A 1 156 ? 1.802 -7.583 -8.222 1.00 91.31 156 PHE A CA 1
ATOM 1202 C C . PHE A 1 156 ? 2.679 -6.329 -8.272 1.00 91.31 156 PHE A C 1
ATOM 1204 O O . PHE A 1 156 ? 2.195 -5.218 -8.530 1.00 91.31 156 PHE A O 1
ATOM 1211 N N . GLY A 1 157 ? 3.966 -6.520 -7.992 1.00 88.75 157 GLY A N 1
ATOM 1212 C CA . GLY A 1 157 ? 5.003 -5.513 -8.181 1.00 88.75 157 GLY A CA 1
ATOM 1213 C C . GLY A 1 157 ? 5.353 -5.302 -9.655 1.00 88.75 157 GLY A C 1
ATOM 1214 O O . GLY A 1 157 ? 4.704 -5.854 -10.542 1.00 88.75 157 GLY A O 1
ATOM 1215 N N . GLY A 1 158 ? 6.395 -4.509 -9.896 1.00 84.12 158 GLY A N 1
ATOM 1216 C CA . GLY A 1 158 ? 6.949 -4.297 -11.231 1.00 84.12 158 GLY A CA 1
ATOM 1217 C C . GLY A 1 158 ? 7.829 -5.458 -11.699 1.00 84.12 158 GLY A C 1
ATOM 1218 O O . GLY A 1 158 ? 8.311 -6.264 -10.897 1.00 84.12 158 GLY A O 1
ATOM 1219 N N . ASP A 1 159 ? 8.069 -5.515 -13.006 1.00 82.31 159 ASP A N 1
ATOM 1220 C CA . ASP A 1 159 ? 8.873 -6.569 -13.642 1.00 82.31 159 ASP A CA 1
ATOM 1221 C C . ASP A 1 159 ? 10.385 -6.406 -13.400 1.00 82.31 159 ASP A C 1
ATOM 1223 O O . ASP A 1 159 ? 11.139 -7.379 -13.447 1.00 82.31 159 ASP A O 1
ATOM 1227 N N . GLU A 1 160 ? 10.837 -5.185 -13.105 1.00 75.25 160 GLU A N 1
ATOM 1228 C CA . GLU A 1 160 ? 12.243 -4.856 -12.870 1.00 75.25 160 GLU A CA 1
ATOM 1229 C C . GLU A 1 160 ? 12.471 -4.360 -11.436 1.00 75.25 160 GLU A C 1
ATOM 1231 O O . GLU A 1 160 ? 11.618 -3.663 -10.873 1.00 75.25 160 GLU A O 1
ATOM 1236 N N . PRO A 1 161 ? 13.630 -4.674 -10.824 1.00 68.19 161 PRO A N 1
ATOM 1237 C CA . PRO A 1 161 ? 13.988 -4.085 -9.546 1.00 68.19 161 PRO A CA 1
ATOM 1238 C C . PRO A 1 161 ? 14.107 -2.565 -9.702 1.00 68.19 161 PRO A C 1
ATOM 1240 O O . PRO A 1 161 ? 14.639 -2.091 -10.710 1.00 68.19 161 PRO A O 1
ATOM 1243 N N . PRO A 1 162 ? 13.663 -1.772 -8.711 1.00 65.00 162 PRO A N 1
ATOM 1244 C CA . PRO A 1 162 ? 13.811 -0.330 -8.789 1.00 65.00 162 PRO A CA 1
ATOM 1245 C C . PRO A 1 162 ? 15.297 0.036 -8.945 1.00 65.00 162 PRO A C 1
ATOM 1247 O O . PRO A 1 162 ? 16.146 -0.558 -8.276 1.00 65.00 162 PRO A O 1
ATOM 1250 N N . PRO A 1 163 ? 15.631 1.046 -9.773 1.00 58.25 163 PRO A N 1
ATOM 1251 C CA . PRO A 1 163 ? 17.018 1.443 -10.042 1.00 58.25 163 PRO A CA 1
ATOM 1252 C C . PRO A 1 163 ? 17.772 1.904 -8.784 1.00 58.25 163 PRO A C 1
ATOM 1254 O O . PRO A 1 163 ? 18.998 1.994 -8.793 1.00 58.25 163 PRO A O 1
ATOM 1257 N N . PHE A 1 164 ? 17.044 2.171 -7.695 1.00 55.72 164 PHE A N 1
ATOM 1258 C CA . PHE A 1 164 ? 17.579 2.466 -6.375 1.00 55.72 164 PHE A CA 1
ATOM 1259 C C . PHE A 1 164 ? 16.837 1.620 -5.333 1.00 55.72 164 PHE A C 1
ATOM 1261 O O . PHE A 1 164 ? 15.678 1.892 -5.015 1.00 55.72 164 PHE A O 1
ATOM 1268 N N . SER A 1 165 ? 17.498 0.598 -4.785 1.00 48.44 165 SER A N 1
ATOM 1269 C CA . SER A 1 165 ? 17.057 -0.041 -3.545 1.00 48.44 165 SER A CA 1
ATOM 1270 C C . SER A 1 165 ? 17.454 0.871 -2.384 1.00 48.44 165 SER A C 1
ATOM 1272 O O . SER A 1 165 ? 18.618 0.912 -1.988 1.00 48.44 165 SER A O 1
ATOM 1274 N N . TRP A 1 166 ? 16.516 1.652 -1.857 1.00 48.09 166 TRP A N 1
ATOM 1275 C CA . TRP A 1 166 ? 16.751 2.449 -0.651 1.00 48.09 166 TRP A CA 1
ATOM 1276 C C . TRP A 1 166 ? 16.606 1.585 0.605 1.00 48.09 166 TRP A C 1
ATOM 1278 O O . TRP A 1 166 ? 15.726 1.857 1.414 1.00 48.09 166 TRP A O 1
ATOM 1288 N N . TYR A 1 167 ? 17.456 0.562 0.756 1.00 46.19 167 TYR A N 1
ATOM 1289 C CA . TYR A 1 167 ? 17.638 -0.206 1.996 1.00 46.19 167 TYR A CA 1
ATOM 1290 C C . TYR A 1 167 ? 19.090 -0.624 2.173 1.00 46.19 167 TYR A C 1
ATOM 1292 O O . TYR A 1 167 ? 19.651 -1.200 1.215 1.00 46.19 167 TYR A O 1
#

Radius of gyration: 30.41 Å; chains: 1; bounding box: 51×76×90 Å